Protein AF-A0AAP9H5F1-F1 (afdb_monomer)

Mean predicted aligned error: 4.49 Å

Solvent-accessible surface area (backbone atoms only — not comparable to full-atom values): 4384 Å² total; per-residue (Å²): 91,66,33,85,55,93,55,71,44,40,39,50,54,58,31,31,35,29,83,78,64,44,73,25,62,49,89,64,42,68,40,43,54,75,34,68,52,76,77,60,71,90,44,80,88,51,53,82,68,43,46,31,41,36,37,31,40,32,47,99,88,70,46,77,50,76,71,45,75,44,77,60,86,132

Nearest PDB structures (foldseek):
  8hc4-assembly1_L  TM=4.354E-01  e=7.382E+00  Homo sapiens
  6wf1-assembly1_L  TM=3.382E-01  e=9.156E+00  Homo sapiens

Structure (mmCIF, N/CA/C/O backbone):
data_AF-A0AAP9H5F1-F1
#
_entry.id   AF-A0AAP9H5F1-F1
#
loop_
_atom_site.group_PDB
_atom_site.id
_atom_site.type_symbol
_atom_site.label_atom_id
_atom_site.label_alt_id
_atom_site.label_comp_id
_atom_site.label_asym_id
_atom_site.label_entity_id
_atom_site.label_seq_id
_atom_site.pdbx_PDB_ins_code
_atom_site.Cartn_x
_atom_site.Cartn_y
_atom_site.Cartn_z
_atom_site.occupancy
_atom_site.B_iso_or_equiv
_atom_site.auth_seq_id
_atom_site.auth_comp_id
_atom_site.auth_asym_id
_atom_site.auth_atom_id
_atom_site.pdbx_PDB_model_num
ATOM 1 N N . MET A 1 1 ? -3.187 -2.585 -2.818 1.00 77.50 1 MET A N 1
ATOM 2 C CA . MET A 1 1 ? -3.181 -2.973 -1.390 1.00 77.50 1 MET A CA 1
ATOM 3 C C . MET A 1 1 ? -4.618 -3.065 -0.905 1.00 77.50 1 MET A C 1
ATOM 5 O O . MET A 1 1 ? -5.366 -2.138 -1.178 1.00 77.50 1 MET A O 1
ATOM 9 N N . THR A 1 2 ? -5.005 -4.130 -0.202 1.00 85.38 2 THR A N 1
ATOM 10 C CA . THR A 1 2 ? -6.367 -4.287 0.345 1.00 85.38 2 THR A CA 1
ATOM 11 C C . THR A 1 2 ? -6.318 -4.310 1.868 1.00 85.38 2 THR A C 1
ATOM 13 O O . THR A 1 2 ? -5.525 -5.058 2.441 1.00 85.38 2 THR A O 1
ATOM 16 N N . ASN A 1 3 ? -7.152 -3.505 2.534 1.00 87.12 3 ASN A N 1
ATOM 17 C CA . ASN A 1 3 ? -7.281 -3.561 3.990 1.00 87.12 3 ASN A CA 1
ATOM 18 C C . ASN A 1 3 ? -8.204 -4.724 4.384 1.00 87.12 3 ASN A C 1
ATOM 20 O O . ASN A 1 3 ? -9.425 -4.599 4.367 1.00 87.12 3 ASN A O 1
ATOM 24 N N . ASN A 1 4 ? -7.607 -5.852 4.768 1.00 88.06 4 ASN A N 1
ATOM 25 C CA . ASN A 1 4 ? -8.331 -7.035 5.252 1.00 88.06 4 ASN A CA 1
ATOM 26 C C . ASN A 1 4 ? -8.658 -6.977 6.762 1.00 88.06 4 ASN A C 1
ATOM 28 O O . ASN A 1 4 ? -9.152 -7.952 7.329 1.00 88.06 4 ASN A O 1
ATOM 32 N N . GLY A 1 5 ? -8.343 -5.867 7.434 1.00 87.00 5 GLY A N 1
ATOM 33 C CA . GLY A 1 5 ? -8.633 -5.643 8.846 1.00 87.00 5 GLY A CA 1
ATOM 34 C C . GLY A 1 5 ? -10.089 -5.250 9.109 1.00 87.00 5 GLY A C 1
ATOM 35 O O . GLY A 1 5 ? -10.921 -5.168 8.210 1.00 87.00 5 GLY A O 1
ATOM 36 N N . LYS A 1 6 ? -10.401 -4.990 10.385 1.00 90.88 6 LYS A N 1
ATOM 37 C CA . LYS A 1 6 ? -11.742 -4.560 10.835 1.00 90.88 6 LYS A CA 1
ATOM 38 C C . LYS A 1 6 ? -11.861 -3.052 11.061 1.00 90.88 6 LYS A C 1
ATOM 40 O O . LYS A 1 6 ? -12.949 -2.573 11.362 1.00 90.88 6 LYS A O 1
ATOM 45 N N . VAL A 1 7 ? -10.754 -2.320 10.954 1.00 90.00 7 VAL A N 1
ATOM 46 C CA . VAL A 1 7 ? -10.674 -0.884 11.243 1.00 90.00 7 VAL A CA 1
ATOM 47 C C . VAL A 1 7 ? -10.046 -0.129 10.070 1.00 90.00 7 VAL A C 1
ATOM 49 O O . VAL A 1 7 ? -9.267 -0.729 9.323 1.00 90.00 7 VAL A O 1
ATOM 52 N N . PRO A 1 8 ? -10.378 1.162 9.880 1.00 89.75 8 PRO A N 1
ATOM 53 C CA . PRO A 1 8 ? -9.676 2.018 8.932 1.00 89.75 8 PRO A CA 1
ATOM 54 C C . PRO A 1 8 ? -8.183 2.097 9.250 1.00 89.75 8 PRO A C 1
ATOM 56 O O . PRO A 1 8 ? -7.798 2.116 10.418 1.00 89.75 8 PRO A O 1
ATOM 59 N N . ILE A 1 9 ? -7.360 2.179 8.208 1.00 88.94 9 ILE A N 1
ATOM 60 C CA . ILE A 1 9 ? -5.919 2.403 8.327 1.00 88.94 9 ILE A CA 1
ATOM 61 C C . ILE A 1 9 ? -5.613 3.763 7.711 1.00 88.94 9 ILE A C 1
ATOM 63 O O . ILE A 1 9 ? -5.933 3.997 6.545 1.00 88.94 9 ILE A O 1
ATOM 67 N N . GLN A 1 10 ? -4.992 4.647 8.486 1.00 91.62 10 GLN A N 1
ATOM 68 C CA . GLN A 1 10 ? -4.381 5.858 7.957 1.00 91.62 10 GLN A CA 1
ATOM 69 C C . GLN A 1 10 ? -2.950 5.513 7.532 1.00 91.62 10 GLN A C 1
ATOM 71 O O . GLN A 1 10 ? -2.229 4.841 8.265 1.00 91.62 10 GLN A O 1
ATOM 76 N N . LEU A 1 11 ? -2.548 5.941 6.346 1.00 88.38 11 LEU A N 1
ATOM 77 C CA . LEU A 1 11 ? -1.241 5.705 5.752 1.00 88.38 11 LEU A CA 1
ATOM 78 C C . LEU A 1 11 ? -0.581 7.027 5.424 1.00 88.38 11 LEU A C 1
ATOM 80 O O . LEU A 1 11 ? -1.257 7.970 5.002 1.00 88.38 11 LEU A O 1
ATOM 84 N N . ASP A 1 12 ? 0.739 7.072 5.559 1.00 86.62 12 ASP A N 1
ATOM 85 C CA . ASP A 1 12 ? 1.528 8.132 4.949 1.00 86.62 12 ASP A CA 1
ATOM 86 C C . ASP A 1 12 ? 1.314 8.152 3.428 1.00 86.62 12 ASP A C 1
ATOM 88 O O . ASP A 1 12 ? 0.979 7.140 2.804 1.00 86.62 12 ASP A O 1
ATOM 92 N N . LYS A 1 13 ? 1.462 9.332 2.832 1.00 80.19 13 LYS A N 1
ATOM 93 C CA . LYS A 1 13 ? 1.193 9.557 1.410 1.00 80.19 13 LYS A CA 1
ATOM 94 C C . LYS A 1 13 ? 2.162 8.795 0.512 1.00 80.19 13 LYS A C 1
ATOM 96 O O . LYS A 1 13 ? 1.797 8.429 -0.608 1.00 80.19 13 LYS A O 1
ATOM 101 N N . ASP A 1 14 ? 3.359 8.553 1.028 1.00 82.50 14 ASP A N 1
ATOM 102 C CA . ASP A 1 14 ? 4.434 7.891 0.320 1.00 82.50 14 ASP A CA 1
ATOM 103 C C . ASP A 1 14 ? 4.546 6.429 0.748 1.00 82.50 14 ASP A C 1
ATOM 105 O O . ASP A 1 14 ? 4.654 6.091 1.930 1.00 82.50 14 ASP A O 1
ATOM 109 N N . ILE A 1 15 ? 4.578 5.553 -0.248 1.00 87.19 15 ILE A N 1
ATOM 110 C CA . ILE A 1 15 ? 4.925 4.144 -0.087 1.00 87.19 15 ILE A CA 1
ATOM 111 C C . ILE A 1 15 ? 6.119 3.819 -0.976 1.00 87.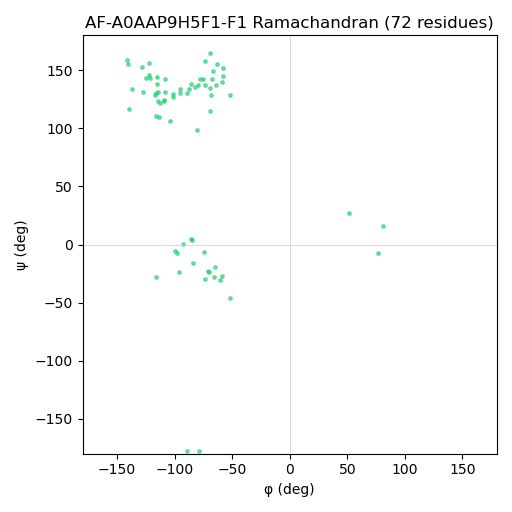19 15 ILE A C 1
ATOM 113 O O . ILE A 1 15 ? 6.372 4.498 -1.974 1.00 87.19 15 ILE A O 1
ATOM 117 N N . LYS A 1 16 ? 6.867 2.775 -0.627 1.00 89.44 16 LYS A N 1
ATOM 118 C CA . LYS A 1 16 ? 8.011 2.317 -1.419 1.00 89.44 16 LYS A CA 1
ATOM 119 C C . LYS A 1 16 ? 7.756 0.936 -1.979 1.00 89.44 16 LYS A C 1
ATOM 121 O O . LYS A 1 16 ? 7.261 0.061 -1.270 1.00 89.44 16 LYS A O 1
ATOM 126 N N . LEU A 1 17 ? 8.130 0.737 -3.234 1.00 87.81 17 LEU A N 1
ATOM 127 C CA . LEU A 1 17 ? 8.230 -0.590 -3.827 1.00 87.81 17 LEU A CA 1
ATOM 128 C C . LEU A 1 17 ? 9.676 -1.071 -3.727 1.00 87.81 17 LEU A C 1
ATOM 130 O O . LEU A 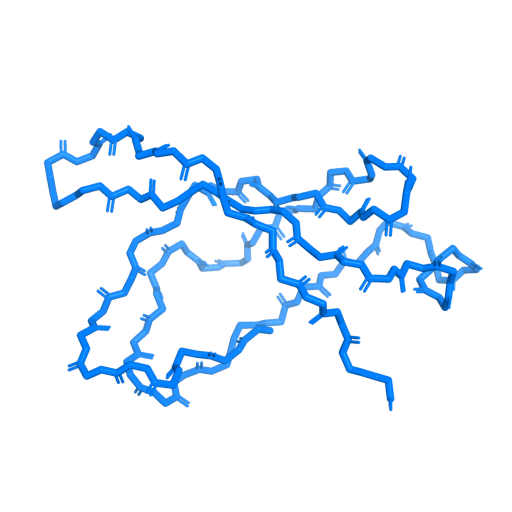1 17 ? 10.602 -0.331 -4.061 1.00 87.81 17 LEU A O 1
ATOM 134 N N . LEU A 1 18 ? 9.851 -2.294 -3.236 1.00 89.56 18 LEU A N 1
ATOM 135 C CA . LEU A 1 18 ? 11.157 -2.917 -3.045 1.00 89.56 18 LEU A CA 1
ATOM 136 C C . LEU A 1 18 ? 11.367 -4.037 -4.073 1.00 89.56 18 LEU A C 1
ATOM 138 O O . LEU A 1 18 ? 10.426 -4.791 -4.352 1.00 89.56 18 LEU A O 1
ATOM 142 N N . PRO A 1 19 ? 12.596 -4.201 -4.600 1.00 89.69 19 PRO A N 1
ATOM 143 C CA . PRO A 1 19 ? 13.853 -3.653 -4.071 1.00 89.69 19 PRO A CA 1
ATOM 144 C C . PRO A 1 19 ? 14.277 -2.291 -4.638 1.00 89.69 19 PRO A C 1
ATOM 146 O O . PRO A 1 19 ? 15.328 -1.794 -4.251 1.00 89.69 19 PRO A O 1
ATOM 149 N N . ASP A 1 20 ? 13.513 -1.689 -5.548 1.00 85.31 20 ASP A N 1
ATOM 150 C CA . ASP A 1 20 ? 13.971 -0.488 -6.264 1.00 85.31 20 ASP A CA 1
ATOM 151 C C . ASP A 1 20 ? 13.950 0.788 -5.406 1.00 85.31 20 ASP A C 1
ATOM 153 O O . ASP A 1 20 ? 14.370 1.845 -5.875 1.00 85.31 20 ASP A O 1
ATOM 157 N N . ASP A 1 21 ? 13.414 0.714 -4.184 1.00 83.31 21 ASP A N 1
ATOM 158 C CA . ASP A 1 21 ? 13.113 1.867 -3.329 1.00 83.31 21 ASP A CA 1
ATOM 159 C C . ASP A 1 21 ? 12.283 2.938 -4.062 1.00 83.31 21 ASP A C 1
ATOM 161 O O . ASP A 1 21 ? 12.324 4.131 -3.747 1.00 83.31 21 ASP A O 1
ATOM 165 N N . ALA A 1 22 ? 11.498 2.509 -5.054 1.00 80.62 22 ALA A N 1
ATOM 166 C CA . ALA A 1 22 ? 10.722 3.406 -5.887 1.00 80.62 22 ALA A CA 1
ATOM 167 C C . ALA A 1 22 ? 9.596 4.017 -5.051 1.00 80.62 22 ALA A C 1
ATOM 169 O O . ALA A 1 22 ? 8.687 3.308 -4.607 1.00 80.62 22 ALA A O 1
ATOM 170 N N . LEU A 1 23 ? 9.659 5.336 -4.849 1.00 78.31 23 LEU A N 1
ATOM 171 C CA . LEU A 1 23 ? 8.599 6.095 -4.198 1.00 78.31 23 LEU A CA 1
ATOM 172 C C . LEU A 1 23 ? 7.363 6.123 -5.090 1.00 78.31 23 LEU A C 1
ATOM 174 O O . LEU A 1 23 ? 7.424 6.487 -6.268 1.00 78.31 23 LEU A O 1
ATOM 178 N N . VAL A 1 24 ? 6.237 5.762 -4.496 1.00 81.06 24 VAL A N 1
ATOM 179 C CA . VAL A 1 24 ? 4.929 5.813 -5.124 1.00 81.06 24 VAL A CA 1
ATOM 180 C C . VAL A 1 24 ? 3.988 6.589 -4.220 1.00 81.06 24 VAL A C 1
ATOM 182 O O . VAL A 1 24 ? 3.889 6.321 -3.025 1.00 81.06 24 VAL A O 1
ATOM 185 N N . ALA A 1 25 ? 3.279 7.542 -4.814 1.00 79.94 25 ALA A N 1
ATOM 186 C CA . ALA A 1 25 ? 2.248 8.289 -4.120 1.00 79.94 25 ALA A CA 1
ATOM 187 C C . ALA A 1 25 ? 0.936 7.499 -4.109 1.00 79.94 25 ALA A C 1
ATOM 189 O O . ALA A 1 25 ? 0.495 6.978 -5.141 1.00 79.94 25 ALA A O 1
ATOM 190 N N . LEU A 1 26 ? 0.285 7.462 -2.952 1.00 79.75 26 LEU A N 1
ATOM 191 C CA . LEU A 1 26 ? -1.084 6.978 -2.839 1.00 79.75 26 LEU A CA 1
ATOM 192 C C . LEU A 1 26 ? -2.073 8.047 -3.319 1.00 79.75 26 LEU A C 1
ATOM 194 O O . LEU A 1 26 ? -1.898 9.243 -3.075 1.00 79.75 26 LEU A O 1
ATOM 198 N N . ASN A 1 27 ? -3.140 7.608 -3.986 1.00 78.12 27 ASN A N 1
ATOM 199 C CA . ASN A 1 27 ? -4.270 8.476 -4.327 1.00 78.12 27 ASN A CA 1
ATOM 200 C C . ASN A 1 27 ? -5.131 8.802 -3.095 1.00 78.12 27 ASN A C 1
ATOM 202 O O . ASN A 1 27 ? -5.718 9.878 -3.023 1.00 78.12 27 ASN A O 1
ATOM 206 N N . GLU A 1 28 ? -5.181 7.883 -2.132 1.00 81.75 28 GLU A N 1
ATOM 207 C CA . GLU A 1 28 ? -5.925 7.996 -0.885 1.00 81.75 28 GLU A CA 1
ATOM 208 C C . GLU A 1 28 ? -5.062 7.495 0.274 1.00 81.75 28 GLU A C 1
ATOM 210 O O . GLU A 1 28 ? -4.433 6.440 0.189 1.00 81.75 28 GLU A O 1
ATOM 215 N N . THR A 1 29 ? -5.036 8.255 1.366 1.00 86.56 29 THR A N 1
ATOM 216 C CA . THR A 1 29 ? -4.248 7.944 2.568 1.00 86.56 29 THR A CA 1
ATOM 217 C C . THR A 1 29 ? -5.068 7.276 3.664 1.00 86.56 29 THR A C 1
ATOM 219 O O . THR A 1 29 ? -4.508 6.823 4.653 1.00 86.56 29 THR A O 1
ATOM 222 N N . THR A 1 30 ? -6.387 7.175 3.508 1.00 90.38 30 THR A N 1
ATOM 223 C CA . THR A 1 30 ? -7.255 6.434 4.427 1.00 90.38 30 THR A CA 1
ATOM 224 C C . THR A 1 30 ? -7.814 5.221 3.702 1.00 90.38 30 THR A C 1
ATOM 226 O O . THR A 1 30 ? -8.484 5.368 2.684 1.00 90.38 30 THR A O 1
ATOM 229 N N . VAL A 1 31 ? -7.561 4.024 4.232 1.00 89.19 31 VAL A N 1
ATOM 230 C CA . VAL A 1 31 ? -8.010 2.758 3.641 1.00 89.19 31 VAL A CA 1
ATOM 231 C C . VAL A 1 31 ? -9.024 2.093 4.556 1.00 89.19 31 VAL A C 1
ATOM 233 O O . VAL A 1 31 ? -8.683 1.598 5.634 1.00 89.19 31 VAL A O 1
ATOM 236 N N . LEU A 1 32 ? -10.286 2.071 4.137 1.00 92.12 32 LEU A N 1
ATOM 237 C CA . LEU A 1 32 ? -11.376 1.458 4.895 1.00 92.12 32 LEU A CA 1
ATOM 238 C C . LEU A 1 32 ? -11.315 -0.081 4.851 1.00 92.12 32 LEU A C 1
ATOM 240 O O . LEU A 1 32 ? -10.742 -0.645 3.918 1.00 92.12 32 LEU A O 1
ATOM 244 N N . PRO A 1 33 ? -11.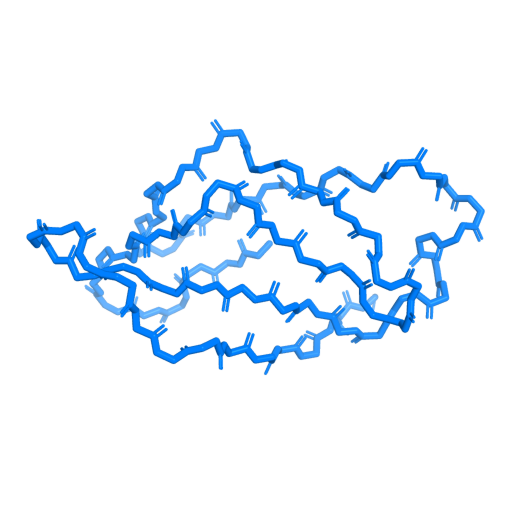927 -0.786 5.820 1.00 93.12 33 PRO A N 1
ATOM 245 C CA . PRO A 1 33 ? -12.059 -2.242 5.773 1.00 93.12 33 PRO A CA 1
ATOM 246 C C . PRO A 1 33 ? -12.665 -2.735 4.451 1.00 93.12 33 PRO A C 1
ATOM 248 O O . PRO A 1 33 ? -13.709 -2.250 4.018 1.00 93.12 33 PRO A O 1
ATOM 251 N N . GLY A 1 34 ? -12.006 -3.696 3.802 1.00 92.56 34 GLY A N 1
ATOM 252 C CA . GLY A 1 34 ? -12.385 -4.243 2.495 1.00 92.56 34 GLY A CA 1
ATOM 253 C C . GLY A 1 34 ? -12.041 -3.352 1.296 1.00 92.56 34 GLY A C 1
ATOM 254 O O . GLY A 1 34 ? -12.163 -3.795 0.153 1.00 92.56 34 GLY A O 1
ATOM 255 N N . GLN A 1 35 ? -11.582 -2.118 1.517 1.00 90.00 35 GLN A N 1
ATOM 256 C CA . GLN A 1 35 ? -11.183 -1.223 0.438 1.00 90.00 35 GLN A CA 1
ATOM 257 C C . GLN A 1 35 ? -9.833 -1.643 -0.143 1.00 90.00 35 GLN A C 1
ATOM 259 O O . GLN A 1 35 ? -8.910 -2.042 0.575 1.00 90.00 35 GLN A O 1
ATOM 264 N N . THR A 1 36 ? -9.720 -1.509 -1.464 1.00 86.94 36 THR A N 1
ATOM 265 C CA . THR A 1 36 ? -8.465 -1.684 -2.192 1.00 86.94 36 THR A CA 1
ATOM 266 C C . THR A 1 36 ? -7.971 -0.341 -2.708 1.00 86.94 36 THR A C 1
ATOM 268 O O . THR A 1 36 ? -8.676 0.333 -3.453 1.00 86.94 36 THR A O 1
ATOM 271 N N . VAL A 1 37 ? -6.742 0.016 -2.344 1.00 82.12 37 VAL A N 1
ATOM 272 C CA . VAL A 1 37 ? -6.015 1.159 -2.902 1.00 82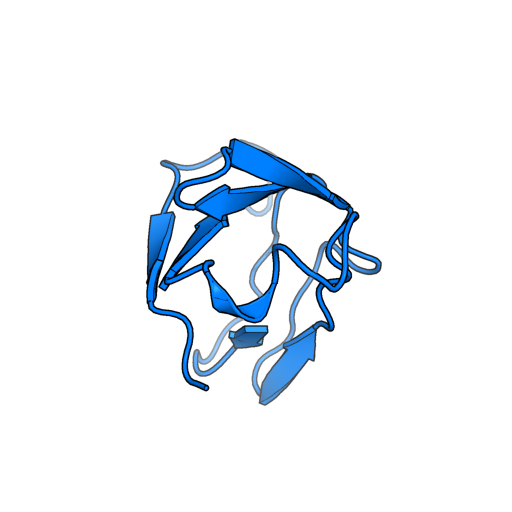.12 37 VAL A CA 1
ATOM 273 C C . VAL A 1 37 ? -5.111 0.691 -4.033 1.00 82.12 37 VAL A C 1
ATOM 275 O O . VAL A 1 37 ? -4.397 -0.314 -3.906 1.00 82.12 37 VAL A O 1
ATOM 278 N N . ILE A 1 38 ? -5.148 1.430 -5.141 1.00 78.56 38 ILE A N 1
ATOM 279 C CA . ILE A 1 38 ? -4.314 1.187 -6.316 1.00 78.56 38 ILE A CA 1
ATOM 280 C C . ILE A 1 38 ? -3.005 1.956 -6.152 1.00 78.56 38 ILE A C 1
ATOM 282 O O . ILE A 1 38 ? -2.998 3.145 -5.847 1.00 78.56 38 ILE A O 1
ATOM 286 N N . VAL A 1 39 ? -1.899 1.253 -6.368 1.00 74.31 39 VAL A N 1
ATOM 287 C CA . VAL A 1 39 ? -0.542 1.786 -6.279 1.00 74.31 39 VAL A CA 1
ATOM 288 C C . VAL A 1 39 ? 0.024 1.864 -7.690 1.00 74.31 39 VAL A C 1
ATOM 290 O O . VAL A 1 39 ? 0.067 0.850 -8.386 1.00 74.31 39 VAL A O 1
ATOM 293 N N . TYR A 1 40 ? 0.455 3.050 -8.116 1.00 72.06 40 TYR A N 1
ATOM 294 C CA .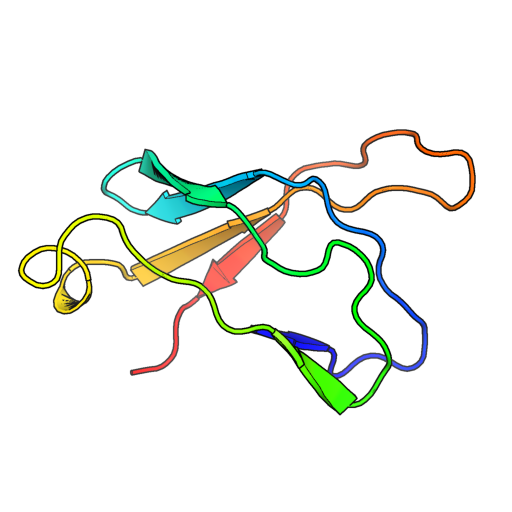 TYR A 1 40 ? 0.980 3.274 -9.464 1.00 72.06 40 TYR A CA 1
ATOM 295 C C . TYR A 1 40 ? 2.504 3.396 -9.444 1.00 72.06 40 TYR A C 1
ATOM 297 O O . TYR A 1 40 ? 3.046 4.415 -9.029 1.00 72.06 40 TYR A O 1
ATOM 305 N N . GLY A 1 41 ? 3.216 2.369 -9.907 1.00 70.19 41 GLY A N 1
ATOM 306 C CA . GLY A 1 41 ? 4.673 2.450 -10.046 1.00 70.19 41 GLY A CA 1
ATOM 307 C C . GLY A 1 41 ? 5.109 3.451 -11.119 1.00 70.19 41 GLY A C 1
ATOM 308 O O . GLY A 1 41 ? 4.431 3.628 -12.130 1.00 70.19 41 GLY A O 1
ATOM 309 N N . ALA A 1 42 ? 6.281 4.061 -10.928 1.00 68.06 42 ALA A N 1
ATOM 310 C CA . ALA A 1 42 ? 6.837 5.041 -11.865 1.00 68.06 42 ALA A CA 1
ATOM 311 C C . ALA A 1 42 ? 7.326 4.430 -13.198 1.00 68.06 42 ALA A C 1
ATOM 313 O O . ALA A 1 42 ? 7.411 5.139 -14.198 1.00 68.06 42 ALA A O 1
ATOM 314 N N . CYS A 1 43 ? 7.647 3.126 -13.238 1.00 76.56 43 CYS A N 1
ATOM 315 C CA . CYS A 1 43 ? 8.185 2.457 -14.428 1.00 76.56 43 CYS A CA 1
ATOM 316 C C . CYS A 1 43 ? 7.588 1.044 -14.625 1.00 76.56 43 CYS A C 1
ATOM 318 O O . CYS A 1 43 ? 7.852 0.155 -13.809 1.00 76.56 43 CYS A O 1
ATOM 320 N N . PRO A 1 44 ? 6.846 0.784 -15.723 1.00 78.50 44 PRO A N 1
ATOM 321 C CA . PRO A 1 44 ? 6.234 -0.522 -15.994 1.00 78.50 44 PRO A CA 1
ATOM 322 C C . PRO A 1 44 ? 7.234 -1.671 -16.123 1.00 78.50 44 PRO A C 1
ATOM 324 O O . PRO A 1 44 ? 6.911 -2.798 -15.774 1.00 78.50 44 PRO A O 1
ATOM 327 N N . HIS A 1 45 ? 8.452 -1.399 -16.597 1.00 81.31 45 HIS A N 1
ATOM 328 C CA . HIS A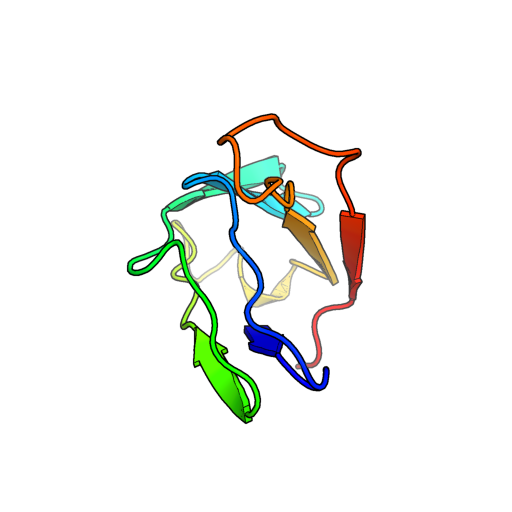 1 45 ? 9.488 -2.426 -16.736 1.00 81.31 45 HIS A CA 1
ATOM 329 C C . HIS A 1 45 ? 10.028 -2.907 -15.385 1.00 81.31 45 HIS A C 1
ATOM 331 O O . HIS A 1 45 ? 10.545 -4.015 -15.291 1.00 81.31 45 HIS A O 1
ATOM 337 N N . HIS A 1 46 ? 9.912 -2.078 -14.347 1.00 79.00 46 HIS A N 1
ATOM 338 C CA . HIS A 1 46 ? 10.443 -2.373 -13.020 1.00 79.00 46 HIS A CA 1
ATOM 339 C C . HIS A 1 46 ? 9.373 -2.961 -12.099 1.00 79.00 46 HIS A C 1
ATOM 341 O O . HIS A 1 46 ? 9.711 -3.685 -11.167 1.00 79.00 46 HIS A O 1
ATOM 347 N N . LEU A 1 47 ? 8.088 -2.701 -12.374 1.00 80.62 47 LEU A N 1
ATOM 348 C CA . LEU A 1 47 ? 6.960 -3.230 -11.600 1.00 80.62 47 LEU A CA 1
ATOM 349 C C . LEU A 1 47 ? 7.005 -4.762 -11.409 1.00 80.62 47 LEU A C 1
ATOM 351 O O . LEU A 1 47 ? 6.868 -5.196 -10.266 1.00 80.62 47 LEU A O 1
ATOM 355 N N . PRO A 1 48 ? 7.269 -5.591 -12.443 1.00 85.75 48 PRO A N 1
ATOM 356 C CA . PRO A 1 48 ? 7.367 -7.045 -12.280 1.00 85.75 48 PRO A CA 1
ATOM 357 C C . PRO A 1 48 ? 8.532 -7.509 -11.396 1.00 85.75 48 PRO A C 1
ATOM 359 O O . PRO A 1 48 ? 8.532 -8.642 -10.925 1.00 85.75 48 PRO A O 1
ATOM 362 N N . LEU A 1 49 ? 9.546 -6.662 -11.195 1.00 87.25 49 LEU A N 1
ATOM 363 C CA . LEU A 1 49 ? 10.709 -6.978 -10.363 1.00 87.25 49 LEU A CA 1
ATOM 364 C C . LEU A 1 49 ? 10.447 -6.700 -8.879 1.00 87.25 49 LEU A C 1
ATOM 366 O O . LEU A 1 49 ? 11.189 -7.194 -8.027 1.00 87.25 49 LEU A O 1
ATOM 370 N N . GLN A 1 50 ? 9.399 -5.929 -8.570 1.00 87.25 50 GLN A N 1
ATOM 371 C CA . GLN A 1 50 ? 9.057 -5.574 -7.201 1.00 87.25 50 GLN A CA 1
ATOM 372 C C . GLN A 1 50 ? 8.452 -6.775 -6.479 1.00 87.25 50 GLN A C 1
ATOM 374 O O . GLN A 1 50 ? 7.620 -7.511 -7.016 1.00 87.25 50 GLN A O 1
ATOM 379 N N . LYS A 1 51 ? 8.878 -6.973 -5.237 1.00 89.81 51 LYS A N 1
ATOM 380 C CA . LYS A 1 51 ? 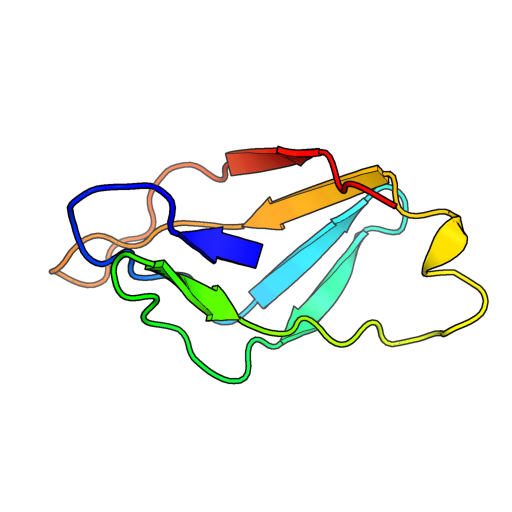8.485 -8.116 -4.406 1.00 89.81 51 LYS A CA 1
ATOM 381 C C . LYS A 1 51 ? 7.698 -7.705 -3.185 1.00 89.81 51 LYS A C 1
ATOM 383 O O . LYS A 1 51 ? 6.911 -8.498 -2.685 1.00 89.81 51 LYS A O 1
ATOM 388 N N . GLU A 1 52 ? 7.923 -6.494 -2.701 1.00 90.88 52 GLU A N 1
ATOM 389 C CA . GLU A 1 52 ? 7.352 -6.022 -1.452 1.00 90.88 52 GLU A CA 1
ATOM 390 C C . GLU A 1 52 ? 6.927 -4.564 -1.594 1.00 90.88 52 GLU A C 1
ATOM 392 O O . GLU A 1 52 ? 7.453 -3.809 -2.418 1.00 90.88 52 GLU A O 1
ATOM 397 N N . VAL A 1 53 ? 5.965 -4.177 -0.766 1.00 88.06 53 VAL A N 1
ATOM 398 C CA . VAL A 1 53 ? 5.583 -2.791 -0.538 1.00 88.06 53 VAL A CA 1
ATOM 399 C C . VAL A 1 53 ? 5.904 -2.438 0.904 1.00 88.06 53 VAL A C 1
ATOM 401 O O . VAL A 1 53 ? 5.543 -3.174 1.823 1.00 88.06 53 VAL A O 1
ATOM 404 N N . MET A 1 54 ? 6.567 -1.307 1.098 1.00 91.38 54 MET A N 1
ATOM 405 C CA . MET A 1 54 ? 6.802 -0.721 2.406 1.00 91.38 54 MET A CA 1
ATOM 406 C C . MET A 1 54 ? 5.932 0.525 2.564 1.00 91.38 54 MET A C 1
ATOM 408 O O . MET A 1 54 ? 5.907 1.386 1.683 1.00 91.38 54 MET A O 1
ATOM 412 N N . PHE A 1 55 ? 5.225 0.626 3.682 1.00 89.44 55 PHE A N 1
ATOM 413 C CA . PHE A 1 55 ? 4.356 1.756 4.006 1.00 89.44 55 PHE A CA 1
ATOM 414 C C . PHE A 1 55 ? 4.449 2.095 5.489 1.00 89.44 55 PHE A C 1
ATOM 416 O O . PHE A 1 55 ? 4.824 1.260 6.310 1.00 89.44 55 PHE A O 1
ATOM 423 N N . THR A 1 56 ? 4.072 3.319 5.838 1.00 91.44 56 THR A N 1
ATOM 424 C CA . THR A 1 56 ? 4.083 3.793 7.222 1.00 91.44 56 THR A CA 1
ATOM 425 C C . THR A 1 56 ? 2.649 4.091 7.651 1.00 91.44 56 THR A C 1
ATOM 427 O O . THR A 1 56 ? 2.047 5.025 7.118 1.00 91.44 56 THR A O 1
ATOM 430 N N . PRO A 1 57 ? 2.062 3.298 8.565 1.00 90.19 57 PRO A N 1
ATOM 431 C CA . PRO A 1 57 ? 0.775 3.631 9.157 1.00 90.19 57 PRO A CA 1
ATOM 432 C C . PRO A 1 57 ? 0.855 4.930 9.960 1.00 90.19 57 PRO A C 1
ATOM 434 O O . PRO A 1 57 ? 1.917 5.311 10.454 1.00 90.19 57 PRO A O 1
ATOM 437 N N . MET A 1 58 ? -0.285 5.591 10.116 1.00 91.19 58 MET A N 1
ATOM 438 C CA . MET A 1 58 ? -0.438 6.753 10.979 1.00 91.19 58 MET A CA 1
ATOM 439 C C . MET A 1 58 ? -1.510 6.506 12.037 1.00 91.19 58 MET A C 1
ATOM 441 O O . MET A 1 58 ? -2.541 5.881 11.776 1.00 91.19 58 MET A O 1
ATOM 445 N N . THR A 1 59 ? -1.275 7.030 13.235 1.00 86.12 59 THR A N 1
ATOM 446 C CA . THR A 1 59 ? -2.269 7.070 14.306 1.00 86.12 59 THR A CA 1
ATOM 447 C C . THR A 1 59 ? -3.391 8.051 13.961 1.00 86.12 59 THR A C 1
ATOM 449 O O . THR A 1 59 ? -3.253 8.904 13.081 1.00 86.12 59 THR A O 1
ATOM 452 N N . ALA A 1 60 ? -4.510 7.970 14.688 1.00 81.69 60 ALA A N 1
ATOM 453 C CA . ALA A 1 60 ? -5.626 8.906 14.526 1.00 81.69 60 ALA A CA 1
ATOM 454 C C . ALA A 1 60 ? -5.222 10.376 14.768 1.00 81.69 60 ALA A C 1
ATOM 456 O O . ALA A 1 60 ? -5.808 11.275 14.172 1.00 81.69 60 ALA A O 1
ATOM 457 N N . ASP A 1 61 ? -4.188 10.604 15.584 1.00 86.00 61 ASP A N 1
ATOM 458 C CA . ASP A 1 61 ? -3.642 11.930 15.892 1.00 86.00 61 ASP A CA 1
ATOM 459 C C . ASP A 1 61 ? -2.596 12.400 14.858 1.00 86.00 61 ASP A C 1
ATOM 461 O O . ASP A 1 61 ? -1.976 13.451 15.025 1.00 86.00 61 ASP A O 1
ATOM 465 N N . GLY A 1 62 ? -2.380 11.628 13.785 1.00 84.00 62 GLY A N 1
ATOM 466 C CA . GLY A 1 62 ? -1.470 11.962 12.687 1.00 84.00 62 GLY A CA 1
ATOM 467 C C . GLY A 1 62 ? 0.007 11.668 12.963 1.00 84.00 62 GLY A C 1
ATOM 468 O O . GLY A 1 62 ? 0.870 12.183 12.254 1.00 84.00 62 GLY A O 1
ATOM 469 N N . GLN A 1 63 ? 0.325 10.862 13.980 1.00 89.94 63 GLN A N 1
ATOM 470 C CA . GLN A 1 63 ? 1.703 10.434 14.234 1.00 89.94 63 GLN A CA 1
ATOM 471 C C . GLN A 1 63 ? 2.047 9.197 13.408 1.00 89.94 63 GLN A C 1
ATOM 473 O O . GLN A 1 63 ? 1.248 8.271 13.316 1.00 89.94 63 GLN A O 1
ATOM 478 N N . GLN A 1 64 ? 3.249 9.162 12.835 1.00 90.75 64 GLN A N 1
ATOM 479 C CA . GLN A 1 64 ? 3.749 7.987 12.125 1.00 90.75 64 GLN A CA 1
ATOM 480 C C . GLN A 1 64 ? 4.035 6.840 13.101 1.00 90.75 64 GLN A C 1
ATOM 482 O O . GLN A 1 64 ? 4.669 7.032 14.141 1.00 90.75 64 GLN A O 1
ATOM 487 N N . GLU A 1 65 ? 3.591 5.642 12.739 1.00 90.62 65 GLU A N 1
ATOM 488 C CA . GLU A 1 65 ? 3.983 4.397 13.394 1.00 90.62 65 GLU A CA 1
ATOM 489 C C . GLU A 1 65 ? 5.239 3.803 12.732 1.00 90.62 65 GLU A C 1
ATOM 491 O O . GLU A 1 65 ? 5.830 4.381 11.820 1.00 90.62 65 GLU A O 1
ATOM 496 N N . ALA A 1 66 ? 5.679 2.631 13.194 1.00 90.81 66 ALA A N 1
ATOM 497 C CA . ALA A 1 66 ? 6.771 1.917 12.545 1.00 90.81 66 ALA A CA 1
ATOM 498 C C . ALA A 1 66 ? 6.374 1.486 11.124 1.00 90.81 66 ALA A C 1
ATOM 500 O O . ALA A 1 66 ? 5.275 0.968 10.905 1.00 90.81 66 ALA A O 1
ATOM 501 N N . SER A 1 67 ? 7.292 1.656 10.170 1.00 91.56 67 SER A N 1
ATOM 502 C CA . SER A 1 67 ? 7.089 1.180 8.804 1.00 91.56 67 SER A CA 1
ATOM 503 C C . SER A 1 67 ? 6.865 -0.329 8.777 1.00 91.56 67 SER A C 1
ATOM 505 O O . SER A 1 67 ? 7.525 -1.095 9.484 1.00 91.56 67 SER A O 1
ATOM 507 N N . GLN A 1 68 ? 5.935 -0.748 7.931 1.00 90.25 68 GLN A N 1
ATOM 508 C CA . GLN A 1 68 ? 5.592 -2.139 7.695 1.00 90.25 68 GLN A CA 1
ATOM 509 C C . GLN A 1 68 ? 5.941 -2.511 6.260 1.00 90.25 68 GLN A C 1
ATOM 511 O O . GLN A 1 68 ? 5.760 -1.709 5.344 1.00 90.25 68 GLN A O 1
ATOM 516 N N . THR A 1 69 ? 6.397 -3.746 6.074 1.00 91.12 69 THR A N 1
ATOM 517 C CA . THR A 1 69 ? 6.687 -4.322 4.761 1.00 91.12 69 THR A CA 1
ATOM 518 C C . THR A 1 69 ? 5.771 -5.511 4.534 1.00 91.12 69 THR A C 1
ATOM 520 O O . THR A 1 69 ? 5.676 -6.395 5.386 1.00 91.12 69 THR A O 1
ATOM 523 N N . LEU A 1 70 ? 5.087 -5.532 3.391 1.00 87.44 70 LEU A N 1
ATOM 524 C CA . LEU A 1 70 ? 4.214 -6.628 2.984 1.00 87.44 70 LEU A CA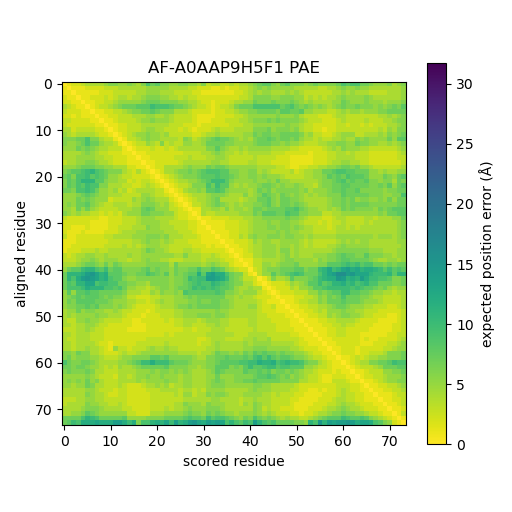 1
ATOM 525 C C . LEU A 1 70 ? 4.620 -7.163 1.607 1.00 87.44 70 LEU A C 1
ATOM 527 O O . LEU A 1 70 ? 4.970 -6.373 0.728 1.00 87.44 70 LEU A O 1
ATOM 531 N N . PRO A 1 71 ? 4.526 -8.484 1.381 1.00 89.25 71 PRO A N 1
ATOM 532 C CA . PRO A 1 71 ? 4.800 -9.063 0.076 1.00 89.25 71 PRO A CA 1
ATOM 533 C C . PRO A 1 71 ? 3.738 -8.645 -0.946 1.00 89.25 71 PRO A C 1
ATOM 535 O O . PRO A 1 71 ? 2.542 -8.573 -0.646 1.00 89.25 71 PRO A O 1
ATOM 538 N N . LEU A 1 72 ? 4.178 -8.413 -2.179 1.00 81.94 72 LEU A N 1
ATOM 539 C CA . LEU A 1 72 ? 3.311 -8.265 -3.338 1.00 81.94 72 LEU A CA 1
ATOM 540 C C . LEU A 1 72 ? 2.891 -9.651 -3.828 1.00 81.94 72 LEU A C 1
ATOM 542 O O . LEU A 1 72 ? 3.694 -10.579 -3.909 1.00 81.94 72 LEU A O 1
ATOM 546 N N . THR A 1 73 ? 1.613 -9.775 -4.164 1.00 75.31 73 THR A N 1
ATOM 547 C CA . THR A 1 73 ? 1.070 -10.938 -4.870 1.00 75.31 73 THR A CA 1
ATOM 548 C C . THR A 1 73 ? 0.901 -10.553 -6.336 1.00 75.31 73 THR A C 1
ATOM 550 O O . THR A 1 73 ? 0.318 -9.507 -6.625 1.00 75.31 73 THR A O 1
ATOM 553 N N . HIS A 1 74 ? 1.478 -11.362 -7.229 1.00 65.56 74 HIS A N 1
ATOM 554 C CA . HIS A 1 74 ? 1.430 -11.204 -8.688 1.00 65.56 74 HIS A CA 1
ATOM 555 C C . HIS A 1 74 ? 0.428 -12.177 -9.300 1.00 65.56 74 HIS A C 1
ATOM 557 O O . HIS A 1 74 ? 0.358 -13.323 -8.795 1.00 65.56 74 HIS A O 1
#

Radius of gyration: 12.13 Å; Cα contacts (8 Å, |Δi|>4): 153; chains: 1; bounding box: 26×23×33 Å

Foldseek 3Di:
DFAQDQAKWFWDQWKAFPDVRFTWGWPDRIHGHGRDTDTDTPDPVCVVVTFKMKIWTADPVGHTDDIDIDTDDD

pLDDT: mean 85.18, std 6.14, range [65.56, 93.12]

Organism: NCBI:txid2052056

Sequence (74 aa):
MTNNGKVPIQLDKDIKLLPDDALVALNETTVLPGQTVIVYGACPHHLPLQKEVMFTPMTADGQQEASQTLPLTH

Secondary structure (DSSP, 8-state):
-B--SSS-EEE-SEEEEETTTEEEEBS-SEE-TT-B--B--S-TTTGGG--EEEE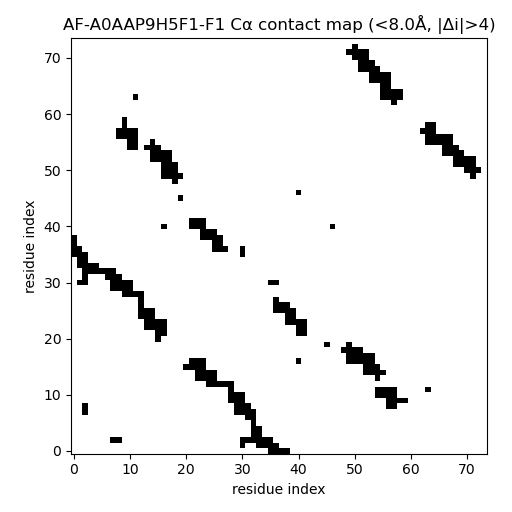-EE-TTS-B---EEEEPP-